Protein AF-A0A1E4RV74-F1 (afdb_monomer_lite)

pLDDT: mean 79.07, std 20.85, range [29.42, 97.06]

Sequence (165 aa):
MIGTFTADYYIVRKQKLKLTDLYSADPNSIYWFWYGFNWRAFVSWICGFVPGIIGFPSVNPNLTNVPKPAIKMFEISFIIGYPISFIIHVLINRVFPPVGLGEIDEYDFYHTFTREEALKLHVVPHDSVTSDVTEDDKKSCGDVHVSRVDSSTAKSKYKLSKLFV

Radius of gyration: 24.67 Å; chains: 1; bounding box: 51×32×80 Å

Secondary structure (DSSP, 8-state):
-HHHHHIIIIIISTT---HHHHT---TTSTT-TBTTB-HHHHHHHHHHHHHHHHHGGGG-TT-----HHHHHHHHTHHHHHHHHHHHHHHHHHHHSPPTTTT---SB-TT--S-HHHHHHTTPBPPTT-S----TT-TTS----------THHHHHHHHHHTT--

Organism: Cyberlindnera jadinii (strain ATCC 18201 / CBS 1600 / BCRC 20928 / JCM 3617 / NBRC 0987 / NRRL Y-1542) (NCBI:txid983966)

InterPro domains:
  IPR001248 Purine-cytosine permease [PF02133] (2-81)
  IPR045225 Uracil/uridine/allantoin permease [PTHR30618] (2-118)

Structure (mmCIF, N/CA/C/O backbone):
data_AF-A0A1E4RV74-F1
#
_entry.id   AF-A0A1E4RV74-F1
#
loop_
_atom_site.group_PDB
_atom_site.id
_atom_site.type_symbol
_atom_site.label_atom_id
_atom_site.label_alt_id
_atom_site.label_comp_id
_atom_site.label_asym_id
_atom_site.label_entity_id
_atom_site.label_seq_id
_atom_site.pdbx_PDB_ins_code
_atom_site.Cartn_x
_atom_site.Cartn_y
_atom_site.Cartn_z
_atom_site.occupancy
_atom_site.B_iso_or_equiv
_atom_site.auth_seq_id
_atom_site.auth_comp_id
_atom_site.auth_asym_id
_atom_site.auth_atom_id
_atom_site.pdbx_PDB_model_num
ATOM 1 N N . MET A 1 1 ? 6.043 -1.932 -4.888 1.00 85.06 1 MET A N 1
ATOM 2 C CA . MET A 1 1 ? 5.734 -2.165 -3.457 1.00 85.06 1 MET A CA 1
ATOM 3 C C . MET A 1 1 ? 5.564 -0.858 -2.703 1.00 85.06 1 MET A C 1
ATOM 5 O O . MET A 1 1 ? 4.469 -0.616 -2.224 1.00 85.06 1 MET A O 1
ATOM 9 N N . ILE A 1 2 ? 6.584 0.009 -2.654 1.00 94.25 2 ILE A N 1
ATOM 10 C CA . ILE A 1 2 ? 6.533 1.265 -1.877 1.00 94.25 2 ILE A CA 1
ATOM 11 C C . ILE A 1 2 ? 5.310 2.124 -2.242 1.00 94.25 2 ILE A C 1
ATOM 13 O O . ILE A 1 2 ? 4.568 2.523 -1.356 1.00 94.25 2 ILE A O 1
ATOM 17 N N . GLY A 1 3 ? 5.027 2.321 -3.536 1.00 94.56 3 GLY A N 1
ATOM 18 C CA . GLY A 1 3 ? 3.855 3.097 -3.968 1.00 94.56 3 GLY A CA 1
ATOM 19 C C . GLY A 1 3 ? 2.517 2.531 -3.478 1.00 94.56 3 GLY A C 1
ATOM 20 O O . GLY A 1 3 ? 1.624 3.298 -3.137 1.00 94.56 3 GLY A O 1
ATOM 21 N N . THR A 1 4 ? 2.394 1.204 -3.374 1.00 95.88 4 THR A N 1
ATOM 22 C CA . THR A 1 4 ? 1.204 0.529 -2.834 1.00 95.88 4 THR A CA 1
ATOM 23 C C . THR A 1 4 ? 1.025 0.843 -1.349 1.00 95.88 4 THR A C 1
ATOM 25 O O . THR A 1 4 ? -0.064 1.228 -0.943 1.00 95.88 4 THR A O 1
ATOM 28 N N . PHE A 1 5 ? 2.094 0.741 -0.550 1.00 95.12 5 PHE A N 1
ATOM 29 C CA . PHE A 1 5 ? 2.046 1.027 0.889 1.00 95.12 5 PHE A CA 1
ATOM 30 C C . PHE A 1 5 ? 1.753 2.500 1.177 1.00 95.12 5 PHE A C 1
ATOM 32 O O . PHE A 1 5 ? 0.888 2.805 1.996 1.00 95.12 5 PHE A O 1
ATOM 39 N N . THR A 1 6 ? 2.415 3.416 0.464 1.00 96.31 6 THR A N 1
ATOM 40 C CA . THR A 1 6 ? 2.168 4.854 0.622 1.00 96.31 6 THR A CA 1
ATOM 41 C C . THR A 1 6 ? 0.729 5.210 0.241 1.00 96.31 6 THR A C 1
ATOM 43 O O . THR A 1 6 ? 0.074 5.962 0.960 1.00 96.31 6 THR A O 1
ATOM 46 N N . ALA A 1 7 ? 0.211 4.655 -0.861 1.00 96.19 7 ALA A N 1
ATOM 47 C CA . ALA A 1 7 ? -1.174 4.866 -1.277 1.00 96.19 7 ALA A CA 1
ATOM 48 C C . ALA A 1 7 ? -2.178 4.327 -0.250 1.00 96.19 7 ALA A C 1
ATOM 50 O O . ALA A 1 7 ? -3.132 5.030 0.091 1.00 96.19 7 ALA A O 1
ATOM 51 N N . ASP A 1 8 ? -1.966 3.104 0.246 1.00 94.69 8 ASP A N 1
ATOM 52 C CA . ASP A 1 8 ? -2.876 2.467 1.201 1.00 94.69 8 ASP A CA 1
ATOM 53 C C . ASP A 1 8 ? -2.952 3.274 2.502 1.00 94.69 8 ASP A C 1
ATOM 55 O O . ASP A 1 8 ? -4.038 3.638 2.950 1.00 94.69 8 ASP A O 1
ATOM 59 N N . TYR A 1 9 ? -1.800 3.650 3.061 1.00 94.75 9 TYR A N 1
ATOM 60 C CA . TYR A 1 9 ? -1.751 4.351 4.340 1.00 94.75 9 TYR A CA 1
ATOM 61 C C . TYR A 1 9 ? -2.264 5.794 4.254 1.00 94.75 9 TYR A C 1
ATOM 63 O O . TYR A 1 9 ? -3.152 6.184 5.016 1.00 94.75 9 TYR A O 1
ATOM 71 N N . TYR A 1 10 ? -1.742 6.598 3.322 1.00 95.31 10 TYR A N 1
ATOM 72 C CA . TYR A 1 10 ? -2.043 8.034 3.291 1.00 95.31 10 TYR A CA 1
ATOM 73 C C . TYR A 1 10 ? -3.358 8.367 2.587 1.00 95.31 10 TYR A C 1
ATOM 75 O O . TYR A 1 10 ? -4.069 9.266 3.031 1.00 95.31 10 TYR A O 1
ATOM 83 N N . ILE A 1 11 ? -3.698 7.668 1.500 1.00 95.31 11 ILE A N 1
ATOM 84 C CA . ILE A 1 11 ? -4.859 8.026 0.672 1.00 95.31 11 ILE A CA 1
ATOM 85 C C . ILE A 1 11 ? -6.069 7.157 0.999 1.00 95.31 11 ILE A C 1
ATOM 87 O O . ILE A 1 11 ? -7.148 7.692 1.254 1.00 95.31 11 ILE A O 1
ATOM 91 N N . VAL A 1 12 ? -5.906 5.832 0.991 1.00 93.81 12 VAL A N 1
ATOM 92 C CA . VAL A 1 12 ? -7.031 4.901 1.181 1.00 93.81 12 VAL A CA 1
ATOM 93 C C . VAL A 1 12 ? -7.501 4.928 2.634 1.00 93.81 12 VAL A C 1
ATOM 95 O O . VAL A 1 12 ? -8.678 5.169 2.898 1.00 93.81 12 VAL A O 1
ATOM 98 N N . ARG A 1 13 ? -6.579 4.740 3.583 1.00 92.69 13 ARG A N 1
ATOM 99 C CA . ARG A 1 13 ? -6.880 4.641 5.019 1.00 92.69 13 ARG A CA 1
ATOM 100 C C . ARG A 1 13 ? -6.757 5.960 5.770 1.00 92.69 13 ARG A C 1
ATOM 102 O O . ARG A 1 13 ? -7.202 6.042 6.910 1.00 92.69 13 ARG A O 1
ATOM 109 N N . LYS A 1 14 ? -6.188 6.997 5.147 1.00 93.56 14 LYS A N 1
ATOM 110 C CA . LYS A 1 14 ? -6.024 8.338 5.740 1.00 93.56 14 LYS A CA 1
ATOM 111 C C . LYS A 1 14 ? -5.370 8.299 7.127 1.00 93.56 14 LYS A C 1
ATOM 113 O O . LYS A 1 14 ? -5.815 8.990 8.037 1.00 93.56 14 LYS A O 1
ATOM 118 N N . GLN A 1 15 ? -4.341 7.465 7.280 1.00 92.56 15 GLN A N 1
ATOM 119 C CA . GLN A 1 15 ? -3.591 7.275 8.527 1.00 92.56 15 GLN A CA 1
ATOM 120 C C . GLN A 1 15 ? -4.428 6.721 9.696 1.00 92.56 15 GLN A C 1
ATOM 122 O O . GLN A 1 15 ? -4.053 6.876 10.853 1.00 92.56 15 GLN A O 1
ATOM 127 N N . LYS A 1 16 ? -5.559 6.065 9.407 1.00 90.81 16 LYS A N 1
ATOM 128 C CA . LYS A 1 16 ? -6.407 5.399 10.402 1.00 90.81 16 LYS A CA 1
ATOM 129 C C . LYS A 1 16 ? -6.235 3.890 10.300 1.00 90.81 16 LYS A C 1
ATOM 131 O O . LYS A 1 16 ? -6.551 3.299 9.266 1.00 90.81 16 LYS A O 1
ATOM 136 N N . LEU A 1 17 ? -5.719 3.281 11.362 1.00 91.56 17 LEU A N 1
ATOM 137 C CA . LEU A 1 17 ? -5.510 1.842 11.464 1.00 91.56 17 LEU A CA 1
ATOM 138 C C . LEU A 1 17 ? -6.152 1.328 12.748 1.00 91.56 17 LEU A C 1
ATOM 140 O O . LEU A 1 17 ? -5.955 1.896 13.818 1.00 91.56 17 LEU A O 1
ATOM 144 N N . LYS A 1 18 ? -6.879 0.222 12.625 1.00 91.75 18 LYS A N 1
ATOM 145 C CA . LYS A 1 18 ? -7.354 -0.587 13.746 1.00 91.75 18 LYS A CA 1
ATOM 146 C C . LYS A 1 18 ? -6.284 -1.627 14.075 1.00 91.75 18 LYS A C 1
ATOM 148 O O . LYS A 1 18 ? -5.995 -2.469 13.227 1.00 91.75 18 LYS A O 1
ATOM 153 N N . LEU A 1 19 ? -5.639 -1.533 15.232 1.00 91.44 19 LEU A N 1
ATOM 154 C CA . LEU A 1 19 ? -4.538 -2.410 15.635 1.00 91.44 19 LEU A CA 1
ATOM 155 C C . LEU A 1 19 ? -5.053 -3.769 16.108 1.00 91.44 19 LEU A C 1
ATOM 157 O O . LEU A 1 19 ? -4.420 -4.780 15.810 1.00 91.44 19 LEU A O 1
ATOM 161 N N . THR A 1 20 ? -6.199 -3.821 16.794 1.00 91.19 20 THR A N 1
ATOM 162 C CA . THR A 1 20 ? -6.758 -5.098 17.283 1.00 91.19 20 THR A CA 1
ATOM 163 C C . THR A 1 20 ? -6.972 -6.098 16.150 1.00 91.19 20 THR A C 1
ATOM 165 O O . THR A 1 20 ? -6.553 -7.250 16.243 1.00 91.19 20 THR A O 1
ATOM 168 N N . ASP A 1 21 ? -7.538 -5.633 15.037 1.00 91.50 21 ASP A N 1
ATOM 169 C CA . ASP A 1 21 ? -7.759 -6.447 13.844 1.00 91.50 21 ASP A CA 1
ATOM 170 C C . ASP A 1 21 ? -6.451 -6.756 13.100 1.00 91.50 21 ASP A C 1
ATOM 172 O O . ASP A 1 21 ? -6.351 -7.800 12.455 1.00 91.50 21 ASP A O 1
ATOM 176 N N . LEU A 1 22 ? -5.440 -5.881 13.190 1.00 91.06 22 LEU A N 1
ATOM 177 C CA . LEU A 1 22 ? -4.134 -6.074 12.548 1.00 91.06 22 LEU A CA 1
ATOM 178 C C . LEU A 1 22 ? -3.333 -7.207 13.207 1.00 91.06 22 LEU A C 1
ATOM 180 O O . LEU A 1 22 ? -2.617 -7.934 12.524 1.00 91.06 22 LEU A O 1
ATOM 184 N N . TYR A 1 23 ? -3.481 -7.369 14.523 1.00 90.69 23 TYR A N 1
ATOM 185 C CA . TYR A 1 23 ? -2.859 -8.439 15.308 1.00 90.69 23 TYR A CA 1
ATOM 186 C C . TYR A 1 23 ? -3.792 -9.637 15.556 1.00 90.69 23 TYR A C 1
ATOM 188 O O . TYR A 1 23 ? -3.467 -10.522 16.349 1.00 90.69 23 TYR A O 1
ATOM 196 N N . SER A 1 24 ? -4.940 -9.692 14.875 1.00 88.88 24 SER A N 1
ATOM 197 C CA . SER A 1 24 ? -5.900 -10.792 14.965 1.00 88.88 24 SER A CA 1
ATOM 198 C C . SER A 1 24 ? -5.893 -11.643 13.695 1.00 88.88 24 SER A C 1
ATOM 200 O O . SER A 1 24 ? -5.920 -11.126 12.582 1.00 88.88 24 SER A O 1
ATOM 202 N N . ALA A 1 25 ? -5.909 -12.967 13.865 1.00 88.62 25 ALA A N 1
ATOM 203 C CA . ALA A 1 25 ? -6.069 -13.938 12.777 1.00 88.62 25 ALA A CA 1
ATOM 204 C C . ALA A 1 25 ? -7.528 -14.418 12.621 1.00 88.62 25 ALA A C 1
ATOM 206 O O . ALA A 1 25 ? -7.781 -15.460 12.019 1.00 88.62 25 ALA A O 1
ATOM 207 N N . ASP A 1 26 ? -8.486 -13.706 13.223 1.00 90.44 26 ASP A N 1
ATOM 208 C CA . ASP A 1 26 ? -9.911 -14.026 13.125 1.00 90.44 26 ASP A CA 1
ATOM 209 C C . ASP A 1 26 ? -10.406 -13.803 11.679 1.00 90.44 26 ASP A C 1
ATOM 211 O O . ASP A 1 26 ? -10.136 -12.742 11.107 1.00 90.44 26 ASP A O 1
ATOM 215 N N . PRO A 1 27 ? -11.172 -14.743 11.090 1.00 88.94 27 PRO A N 1
ATOM 216 C CA . PRO A 1 27 ? -11.830 -14.548 9.799 1.00 88.94 27 PRO A CA 1
ATOM 217 C C . PRO A 1 27 ? -12.706 -13.291 9.695 1.00 88.94 27 PRO A C 1
ATOM 219 O O . PRO A 1 27 ? -12.975 -12.826 8.589 1.00 88.94 27 PRO A O 1
ATOM 222 N N . ASN A 1 28 ? -13.153 -12.746 10.830 1.00 87.88 28 ASN A N 1
ATOM 223 C CA . ASN A 1 28 ? -13.949 -11.520 10.903 1.00 87.88 28 ASN A CA 1
ATOM 224 C C . ASN A 1 28 ? -13.106 -10.231 10.962 1.00 87.88 28 ASN A C 1
ATOM 226 O O . ASN A 1 28 ? -13.681 -9.145 10.983 1.00 87.88 28 ASN A O 1
ATOM 230 N N . SER A 1 29 ? -11.771 -10.321 11.007 1.00 90.81 29 SER A N 1
ATOM 231 C CA . SER A 1 29 ? -10.885 -9.148 10.990 1.00 90.81 29 SER A CA 1
ATOM 232 C C . SER A 1 29 ? -10.993 -8.390 9.663 1.00 90.81 29 SER A C 1
ATOM 234 O O . SER A 1 29 ? -11.016 -8.993 8.584 1.00 90.81 29 SER A O 1
ATOM 236 N N . ILE A 1 30 ? -10.960 -7.053 9.712 1.00 91.31 30 ILE A N 1
ATOM 237 C CA . ILE A 1 30 ? -10.981 -6.205 8.505 1.00 91.31 30 ILE A CA 1
ATOM 238 C C . ILE A 1 30 ? -9.777 -6.443 7.574 1.00 91.31 30 ILE A C 1
ATOM 240 O O . ILE A 1 30 ? -9.843 -6.121 6.385 1.00 91.31 30 ILE A O 1
ATOM 244 N N . TYR A 1 31 ? -8.683 -7.020 8.089 1.00 91.19 31 TYR A N 1
ATOM 245 C CA . TYR A 1 31 ? -7.483 -7.356 7.311 1.00 91.19 31 TYR A CA 1
ATOM 246 C C . TYR A 1 31 ? -7.434 -8.818 6.865 1.00 91.19 31 TYR A C 1
ATOM 248 O O . TYR A 1 31 ? -6.473 -9.219 6.210 1.00 91.19 31 TYR A O 1
ATOM 256 N N . TRP A 1 32 ? -8.462 -9.617 7.167 1.00 90.06 32 TRP A N 1
ATOM 257 C CA . TRP A 1 32 ? -8.532 -10.995 6.693 1.00 90.06 32 TRP A CA 1
ATOM 258 C C . TRP A 1 32 ? -8.768 -11.069 5.178 1.00 90.06 32 TRP A C 1
ATOM 260 O O . TRP A 1 32 ? -8.281 -11.982 4.526 1.00 90.06 32 TRP A O 1
ATOM 270 N N . PHE A 1 33 ? -9.454 -10.094 4.572 1.00 89.38 33 PHE A N 1
ATOM 271 C CA . PHE A 1 33 ? -9.741 -10.069 3.127 1.00 89.38 33 PHE A CA 1
ATOM 272 C C . PHE A 1 33 ? -10.218 -11.440 2.591 1.00 89.38 33 PHE A C 1
ATOM 274 O O . PHE A 1 33 ? -11.198 -11.993 3.082 1.00 89.38 33 PHE A O 1
ATOM 281 N N . TRP A 1 34 ? -9.550 -11.989 1.568 1.00 86.88 34 TRP A N 1
ATOM 282 C CA . TRP A 1 34 ? -9.835 -13.310 1.014 1.00 86.88 34 TRP A CA 1
ATOM 283 C C . TRP A 1 34 ? -8.870 -14.342 1.611 1.00 86.88 34 TRP A C 1
ATOM 285 O O . TRP A 1 34 ? -7.833 -14.633 1.022 1.00 86.88 34 TRP A O 1
ATOM 295 N N . TYR A 1 35 ? -9.184 -14.856 2.807 1.00 89.38 35 TYR A N 1
ATOM 296 C CA . TYR A 1 35 ? -8.360 -15.847 3.529 1.00 89.38 35 TYR A CA 1
ATOM 297 C C . TYR A 1 35 ? -6.912 -15.397 3.801 1.00 89.38 35 TYR A C 1
ATOM 299 O O . TYR A 1 35 ? -5.956 -16.143 3.613 1.00 89.38 35 TYR A O 1
ATOM 307 N N . GLY A 1 36 ? -6.748 -14.143 4.206 1.00 87.69 36 GLY A N 1
ATOM 308 C CA . GLY A 1 36 ? -5.470 -13.463 4.413 1.00 87.69 36 GLY A CA 1
ATOM 309 C C . GLY A 1 36 ? -4.916 -12.772 3.163 1.00 87.69 36 GLY A C 1
ATOM 310 O O . GLY A 1 36 ? -3.881 -12.113 3.242 1.00 87.69 36 GLY A O 1
ATOM 311 N N . PHE A 1 37 ? -5.573 -12.888 2.001 1.00 91.06 37 PHE A N 1
ATOM 312 C CA . PHE A 1 37 ? -5.053 -12.347 0.745 1.00 91.06 37 PHE A CA 1
ATOM 313 C C . PHE A 1 37 ? -5.754 -11.060 0.292 1.00 91.06 37 PHE A C 1
ATOM 315 O O . PHE A 1 37 ? -6.950 -11.037 -0.019 1.00 91.06 37 PHE A O 1
ATOM 322 N N . ASN A 1 38 ? -4.970 -9.984 0.162 1.00 92.94 38 ASN A N 1
ATOM 323 C CA . ASN A 1 38 ? -5.405 -8.731 -0.450 1.00 92.94 38 ASN A CA 1
ATOM 324 C C . ASN A 1 38 ? -5.030 -8.681 -1.941 1.00 92.94 38 ASN A C 1
ATOM 326 O O . ASN A 1 38 ? -3.974 -8.171 -2.331 1.00 92.94 38 ASN A O 1
ATOM 330 N N . TRP A 1 39 ? -5.943 -9.149 -2.792 1.00 94.25 39 TRP A N 1
ATOM 331 C CA . TRP A 1 39 ? -5.748 -9.150 -4.245 1.00 94.25 39 TRP A CA 1
ATOM 332 C C . TRP A 1 39 ? -5.539 -7.746 -4.838 1.00 94.25 39 TRP A C 1
ATOM 334 O O . TRP A 1 39 ? -4.836 -7.597 -5.834 1.00 94.25 39 TRP A O 1
ATOM 344 N N . ARG A 1 40 ? -6.091 -6.696 -4.215 1.00 93.50 40 ARG A N 1
ATOM 345 C CA . ARG A 1 40 ? -6.015 -5.306 -4.706 1.00 93.50 40 ARG A CA 1
ATOM 346 C C . ARG A 1 40 ? -4.587 -4.788 -4.605 1.00 93.50 40 ARG A C 1
ATOM 348 O O . ARG A 1 40 ? -4.055 -4.207 -5.554 1.00 93.50 40 ARG A O 1
ATOM 355 N N . ALA A 1 41 ? -3.947 -5.046 -3.463 1.00 93.44 41 ALA A N 1
ATOM 356 C CA . ALA A 1 41 ? -2.539 -4.738 -3.242 1.00 93.44 41 ALA A CA 1
ATOM 357 C C . ALA A 1 41 ? -1.640 -5.529 -4.201 1.00 93.44 41 ALA A C 1
ATOM 359 O O . ALA A 1 41 ? -0.728 -4.953 -4.796 1.00 93.44 41 ALA A O 1
ATOM 360 N N . PHE A 1 42 ? -1.950 -6.811 -4.413 1.00 94.56 42 PHE A N 1
ATOM 361 C CA . PHE A 1 42 ? -1.189 -7.674 -5.313 1.00 94.56 42 PHE A CA 1
ATOM 362 C C . PHE A 1 42 ? -1.237 -7.193 -6.770 1.00 94.56 42 PHE A C 1
ATOM 364 O O . PHE A 1 42 ? -0.190 -6.984 -7.379 1.00 94.56 42 PHE A O 1
ATOM 371 N N . VAL A 1 43 ? -2.432 -6.920 -7.308 1.00 95.19 43 VAL A N 1
ATOM 372 C CA . VAL A 1 43 ? -2.599 -6.394 -8.676 1.00 95.19 43 VAL A CA 1
ATOM 373 C C . VAL A 1 43 ? -1.857 -5.068 -8.846 1.00 95.19 43 VAL A C 1
ATOM 375 O O . VAL A 1 43 ? -1.110 -4.894 -9.806 1.00 95.19 43 VAL A O 1
ATOM 378 N N . SER A 1 44 ? -1.991 -4.159 -7.877 1.00 95.56 44 SER A N 1
ATOM 379 C CA . SER A 1 44 ? -1.316 -2.854 -7.921 1.00 95.56 44 SER A CA 1
ATOM 380 C C . SER A 1 44 ? 0.206 -2.987 -7.953 1.00 95.56 44 SER A C 1
ATOM 382 O O . SER A 1 44 ? 0.886 -2.263 -8.681 1.00 95.56 44 SER A O 1
ATOM 384 N N . TRP A 1 45 ? 0.747 -3.921 -7.167 1.00 94.88 45 TRP A N 1
ATOM 385 C CA . TRP A 1 45 ? 2.175 -4.204 -7.148 1.00 94.88 45 TRP A CA 1
ATOM 386 C C . TRP A 1 45 ? 2.668 -4.772 -8.481 1.00 94.88 45 TRP A C 1
ATOM 388 O O . TRP A 1 45 ? 3.675 -4.282 -8.995 1.00 94.88 45 TRP A O 1
ATOM 398 N N . ILE A 1 46 ? 1.950 -5.742 -9.058 1.00 95.56 46 ILE A N 1
ATOM 399 C CA . ILE A 1 46 ? 2.304 -6.334 -10.353 1.00 95.56 46 ILE A CA 1
ATOM 400 C C . ILE A 1 46 ? 2.333 -5.261 -11.443 1.00 95.56 46 ILE A C 1
ATOM 402 O O . ILE A 1 46 ? 3.317 -5.178 -12.173 1.00 95.56 46 ILE A O 1
ATOM 406 N N . CYS A 1 47 ? 1.330 -4.379 -11.509 1.00 94.81 47 CYS A N 1
ATOM 407 C CA . CYS A 1 47 ? 1.294 -3.294 -12.495 1.00 94.81 47 CYS A CA 1
ATOM 408 C C . CYS A 1 47 ? 2.526 -2.379 -12.422 1.00 94.81 47 CYS A C 1
ATOM 410 O O . CYS A 1 47 ? 3.095 -2.030 -13.454 1.00 94.81 47 CYS A O 1
ATOM 412 N N . GLY A 1 48 ? 2.972 -2.011 -11.219 1.00 93.19 48 GLY A N 1
ATOM 413 C CA . GLY A 1 48 ? 4.183 -1.203 -11.057 1.00 93.19 48 GLY A CA 1
ATOM 414 C C . GLY A 1 48 ? 5.489 -1.962 -11.281 1.00 93.19 48 GLY A C 1
ATOM 415 O O . GLY A 1 48 ? 6.527 -1.334 -11.470 1.00 93.19 48 GLY A O 1
ATOM 416 N N . PHE A 1 49 ? 5.452 -3.295 -11.270 1.00 92.56 49 PHE A N 1
ATOM 417 C CA . PHE A 1 49 ? 6.604 -4.151 -11.542 1.00 92.56 49 PHE A CA 1
ATOM 418 C C . PHE A 1 49 ? 6.829 -4.381 -13.048 1.00 92.56 49 PHE A C 1
ATOM 420 O O . PHE A 1 49 ? 7.967 -4.597 -13.465 1.00 92.56 49 PHE A O 1
ATOM 427 N N . VAL A 1 50 ? 5.781 -4.254 -13.877 1.00 93.00 50 VAL A N 1
ATOM 428 C CA . VAL A 1 50 ? 5.837 -4.456 -15.341 1.00 93.00 50 VAL A CA 1
ATOM 429 C C . VAL A 1 50 ? 6.997 -3.713 -16.026 1.00 93.00 50 VAL A C 1
ATOM 431 O O . VAL A 1 50 ? 7.715 -4.364 -16.787 1.00 93.00 50 VAL A O 1
ATOM 434 N N . PRO A 1 51 ? 7.264 -2.413 -15.767 1.00 89.50 51 PRO A N 1
ATOM 435 C CA . PRO A 1 51 ? 8.371 -1.706 -16.420 1.00 89.50 51 PRO A CA 1
ATOM 436 C C . PRO A 1 51 ? 9.746 -2.333 -16.154 1.00 89.50 51 PRO A C 1
ATOM 438 O O . PRO A 1 51 ? 10.607 -2.311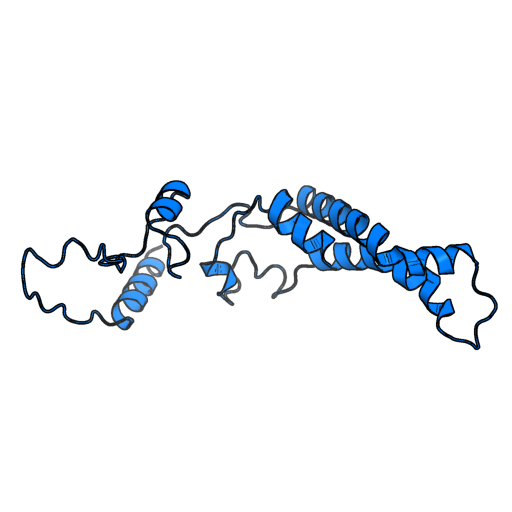 -17.030 1.00 89.50 51 PRO A O 1
ATOM 441 N N . GLY A 1 52 ? 9.941 -2.926 -14.971 1.00 89.75 52 GLY A N 1
ATOM 442 C CA . GLY A 1 52 ? 11.171 -3.636 -14.623 1.00 89.75 52 GLY A CA 1
ATOM 443 C C . GLY A 1 52 ? 11.332 -4.957 -15.379 1.00 89.75 52 GLY A C 1
ATOM 444 O O . GLY A 1 52 ? 12.443 -5.345 -15.715 1.00 89.75 52 GLY A O 1
ATOM 445 N N . ILE A 1 53 ? 10.234 -5.634 -15.719 1.00 91.56 53 ILE A N 1
ATOM 446 C CA . ILE A 1 53 ? 10.296 -6.893 -16.476 1.00 91.56 53 ILE A CA 1
ATOM 447 C C . ILE A 1 53 ? 10.582 -6.661 -17.961 1.00 91.56 53 ILE A C 1
ATOM 449 O O . ILE A 1 53 ? 11.295 -7.454 -18.571 1.00 91.56 53 ILE A O 1
ATOM 453 N N . ILE A 1 54 ? 10.088 -5.562 -18.540 1.00 89.88 54 ILE A N 1
ATOM 454 C CA . ILE A 1 54 ? 10.237 -5.271 -19.977 1.00 89.88 54 ILE A CA 1
ATOM 455 C C . ILE A 1 54 ? 11.712 -5.232 -20.413 1.00 89.88 54 ILE A C 1
ATOM 457 O O . ILE A 1 54 ? 12.050 -5.762 -21.470 1.00 89.88 54 ILE A O 1
ATOM 461 N N . GLY A 1 55 ? 12.592 -4.622 -19.616 1.00 85.12 55 GLY A N 1
ATOM 462 C CA . GLY A 1 55 ? 14.023 -4.543 -19.930 1.00 85.12 55 GLY A CA 1
ATOM 463 C C . GLY A 1 55 ? 14.890 -5.612 -19.268 1.00 85.12 55 GLY A C 1
ATOM 464 O O . GLY A 1 55 ? 16.071 -5.686 -19.580 1.00 85.12 55 GLY A O 1
ATOM 465 N N . PHE A 1 56 ? 14.326 -6.483 -18.426 1.00 89.00 56 PHE A N 1
ATOM 466 C CA . PHE A 1 56 ? 15.069 -7.535 -17.721 1.00 89.00 56 PHE A CA 1
ATOM 467 C C . PHE A 1 56 ? 15.942 -8.439 -18.623 1.00 89.00 56 PHE A C 1
ATOM 469 O O . PHE A 1 56 ? 17.047 -8.792 -18.201 1.00 89.00 56 PHE A O 1
ATOM 476 N N . PRO A 1 57 ? 15.549 -8.783 -19.872 1.00 89.62 57 PRO A N 1
ATOM 477 C CA . PRO A 1 57 ? 16.406 -9.564 -20.766 1.00 89.62 57 PRO A CA 1
ATOM 478 C C . PRO A 1 57 ? 17.782 -8.942 -21.048 1.00 89.62 57 PRO A C 1
ATOM 480 O O . PRO A 1 57 ? 18.697 -9.674 -21.415 1.00 89.62 57 PRO A O 1
ATOM 483 N N . SER A 1 58 ? 17.963 -7.628 -20.844 1.00 86.25 58 SER A N 1
ATOM 484 C CA . SER A 1 58 ? 19.250 -6.948 -21.048 1.00 86.25 58 SER A CA 1
ATOM 485 C C . SER A 1 58 ? 20.333 -7.357 -20.052 1.00 86.25 58 SER A C 1
ATOM 487 O O . SER A 1 58 ? 21.500 -7.046 -20.263 1.00 86.25 58 SER A O 1
ATOM 489 N N . VAL A 1 59 ? 19.962 -8.023 -18.956 1.00 87.62 59 VAL A N 1
ATOM 490 C CA . VAL A 1 59 ? 20.906 -8.513 -17.942 1.00 87.62 59 VAL A CA 1
ATOM 491 C C . VAL A 1 59 ? 21.668 -9.748 -18.440 1.00 87.62 59 VAL A C 1
ATOM 493 O O . VAL A 1 59 ? 22.770 -10.023 -17.971 1.00 87.62 59 VAL A O 1
ATOM 496 N N . ASN A 1 60 ? 21.115 -10.497 -19.401 1.00 89.06 60 ASN A N 1
ATOM 497 C CA . ASN A 1 60 ? 21.778 -11.674 -19.952 1.00 89.06 60 ASN A CA 1
ATOM 498 C C . ASN A 1 60 ? 22.741 -11.267 -21.085 1.00 89.06 60 ASN A C 1
ATOM 500 O O . ASN A 1 60 ? 22.272 -10.824 -22.136 1.00 89.06 60 ASN A O 1
ATOM 504 N N . PRO A 1 61 ? 24.062 -11.489 -20.946 1.00 82.31 61 PRO A N 1
ATOM 505 C CA . PRO A 1 61 ? 25.035 -11.122 -21.978 1.00 82.31 61 PRO A CA 1
ATOM 506 C C . PRO A 1 61 ? 24.837 -11.878 -23.304 1.00 82.31 61 PRO A C 1
ATOM 508 O O . PRO A 1 61 ? 25.286 -11.413 -24.348 1.00 82.31 61 PRO A O 1
ATOM 511 N N . ASN A 1 62 ? 24.136 -13.017 -23.289 1.00 86.75 62 ASN A N 1
ATOM 512 C CA . ASN A 1 62 ? 23.830 -13.799 -24.490 1.00 86.75 62 ASN A CA 1
ATOM 513 C C . ASN A 1 62 ? 22.655 -13.228 -25.307 1.00 86.75 62 ASN A C 1
ATOM 515 O O . ASN A 1 62 ? 22.419 -13.663 -26.432 1.00 86.75 62 ASN A O 1
ATOM 519 N N . LEU A 1 63 ? 21.893 -12.275 -24.755 1.00 80.12 63 LEU A N 1
ATOM 520 C CA . LEU A 1 63 ? 20.726 -11.672 -25.399 1.00 80.12 63 LEU A CA 1
ATOM 521 C C . LEU A 1 63 ? 21.065 -10.256 -25.881 1.00 80.12 63 LEU A C 1
ATOM 523 O O . LEU A 1 63 ? 20.840 -9.267 -25.192 1.00 80.12 63 LEU A O 1
ATOM 527 N N . THR A 1 64 ? 21.599 -10.152 -27.098 1.00 74.62 64 THR A N 1
ATOM 528 C CA . THR A 1 64 ? 22.091 -8.876 -27.657 1.00 74.62 64 THR A CA 1
ATOM 529 C C . THR A 1 64 ? 21.016 -8.057 -28.386 1.00 74.62 64 THR A C 1
ATOM 531 O O . THR A 1 64 ? 21.207 -6.872 -28.642 1.00 74.62 64 THR A O 1
ATOM 534 N N . ASN A 1 65 ? 19.861 -8.657 -28.696 1.00 85.06 65 ASN A N 1
ATOM 535 C CA . ASN A 1 65 ? 18.775 -8.036 -29.471 1.00 85.06 65 ASN A CA 1
ATOM 536 C C . ASN A 1 65 ? 17.711 -7.345 -28.596 1.00 85.06 65 ASN A C 1
ATOM 538 O O . ASN A 1 65 ? 16.520 -7.399 -28.901 1.00 85.06 65 ASN A O 1
ATOM 542 N N . VAL A 1 66 ? 18.109 -6.707 -27.493 1.00 85.56 66 VAL A N 1
ATOM 543 C CA . VAL A 1 66 ? 17.165 -5.973 -26.636 1.00 85.56 66 VAL A CA 1
ATOM 544 C C . VAL A 1 66 ? 17.029 -4.528 -27.130 1.00 85.56 66 VAL A C 1
ATOM 546 O O . VAL A 1 66 ? 18.037 -3.835 -27.291 1.00 85.56 66 VAL A O 1
ATOM 549 N N . PRO A 1 67 ? 15.803 -4.019 -27.357 1.00 89.56 67 PRO A N 1
ATOM 550 C CA . PRO A 1 67 ? 15.607 -2.629 -27.743 1.00 89.56 67 PRO A CA 1
ATOM 551 C C . PRO A 1 67 ? 16.192 -1.664 -26.702 1.00 89.56 67 PRO A C 1
ATOM 553 O O . PRO A 1 67 ? 15.853 -1.733 -25.522 1.00 89.56 67 PRO A O 1
ATOM 556 N N . LYS A 1 68 ? 16.985 -0.681 -27.149 1.00 89.62 68 LYS A N 1
ATOM 557 C CA . LYS A 1 68 ? 17.488 0.427 -26.310 1.00 89.62 68 LYS A CA 1
ATOM 558 C C . LYS A 1 68 ? 16.429 1.071 -25.389 1.00 89.62 68 LYS A C 1
ATOM 560 O O . LYS A 1 68 ? 16.773 1.352 -24.241 1.00 89.62 68 LYS A O 1
ATOM 565 N N . PRO A 1 69 ? 15.169 1.324 -25.817 1.00 90.06 69 PRO A N 1
ATOM 566 C CA . PRO A 1 69 ? 14.159 1.876 -24.910 1.00 90.06 69 PRO A CA 1
ATOM 567 C C . PRO A 1 69 ? 13.795 0.936 -23.752 1.00 90.06 69 PRO A C 1
ATOM 569 O O . PRO A 1 69 ? 13.561 1.422 -22.650 1.00 90.06 69 PRO A O 1
ATOM 572 N N . ALA A 1 70 ? 13.801 -0.384 -23.960 1.00 89.56 70 ALA A N 1
ATOM 573 C CA . ALA A 1 70 ? 13.504 -1.352 -22.904 1.00 89.56 70 ALA A CA 1
ATOM 574 C C . ALA A 1 70 ? 14.586 -1.343 -21.812 1.00 89.56 70 ALA A C 1
ATOM 576 O O . ALA A 1 70 ? 14.264 -1.352 -20.628 1.00 89.56 70 ALA A O 1
ATOM 577 N N . ILE A 1 71 ? 15.859 -1.225 -22.207 1.00 90.00 71 ILE A N 1
ATOM 578 C CA . ILE A 1 71 ? 16.996 -1.105 -21.277 1.00 90.00 71 ILE A CA 1
ATOM 579 C C . ILE A 1 71 ? 16.850 0.155 -20.417 1.00 90.00 71 ILE A C 1
ATOM 581 O O . ILE A 1 71 ? 16.892 0.082 -19.192 1.00 90.00 71 ILE A O 1
ATOM 585 N N . LYS A 1 72 ? 16.571 1.303 -21.047 1.00 91.00 72 LYS A N 1
ATOM 586 C CA . LYS A 1 72 ? 16.351 2.564 -20.323 1.00 91.00 72 LYS A CA 1
ATOM 587 C C . LYS A 1 72 ? 15.175 2.482 -19.351 1.00 91.00 72 LYS A C 1
ATOM 589 O O . LYS A 1 72 ? 15.270 2.999 -18.245 1.00 91.00 72 LYS A O 1
ATOM 594 N N . MET A 1 73 ? 14.073 1.834 -19.744 1.00 90.69 73 MET A N 1
ATOM 595 C CA . MET A 1 73 ? 12.923 1.613 -18.858 1.00 90.69 73 MET A CA 1
ATOM 596 C C . MET A 1 73 ? 13.283 0.760 -17.640 1.00 90.69 73 MET A C 1
ATOM 598 O O . MET A 1 73 ? 12.761 1.020 -16.560 1.00 90.69 73 MET A O 1
ATOM 602 N N . PHE A 1 74 ? 14.176 -0.220 -17.798 1.00 91.06 74 PHE A N 1
ATOM 603 C CA . PHE A 1 74 ? 14.677 -1.028 -16.689 1.00 91.06 74 PHE A CA 1
ATOM 604 C C . PHE A 1 74 ? 15.545 -0.213 -15.725 1.00 91.06 74 PHE A C 1
ATOM 606 O O . PHE A 1 74 ? 15.319 -0.277 -14.517 1.00 91.06 74 PHE A O 1
ATOM 613 N N . GLU A 1 75 ? 16.453 0.620 -16.242 1.00 91.00 75 GLU A N 1
ATOM 614 C CA . GLU A 1 75 ? 17.322 1.491 -15.432 1.00 91.00 75 GLU A CA 1
ATOM 615 C C . GLU A 1 75 ? 16.521 2.459 -14.545 1.00 91.00 75 GLU A C 1
ATOM 617 O O . GLU A 1 75 ? 16.860 2.672 -13.383 1.00 91.00 75 GLU A O 1
ATOM 622 N N . ILE A 1 76 ? 15.417 3.007 -15.064 1.00 93.38 76 ILE A N 1
ATOM 623 C CA . ILE A 1 76 ? 14.542 3.948 -14.338 1.00 93.38 76 ILE A CA 1
ATOM 624 C C . ILE A 1 76 ? 13.282 3.286 -13.760 1.00 93.38 76 ILE A C 1
ATOM 626 O O . ILE A 1 76 ? 12.370 3.976 -13.291 1.00 93.38 76 ILE A O 1
ATOM 630 N N . SER A 1 77 ? 13.209 1.952 -13.785 1.00 91.88 77 SER A N 1
ATOM 631 C CA . SER A 1 77 ? 11.999 1.185 -13.454 1.00 91.88 77 SER A CA 1
ATOM 632 C C . SER A 1 77 ? 11.473 1.471 -12.052 1.00 91.88 77 SER A C 1
ATOM 634 O O . SER A 1 77 ? 10.263 1.508 -11.850 1.00 91.88 77 SER A O 1
ATOM 636 N N . PHE A 1 78 ? 12.357 1.746 -11.093 1.00 90.25 78 PHE A N 1
ATOM 637 C CA . PHE A 1 78 ? 11.968 2.120 -9.736 1.00 90.25 78 PHE A CA 1
ATOM 638 C C . PHE A 1 78 ? 11.188 3.446 -9.694 1.00 90.25 78 PHE A C 1
ATOM 640 O O . PHE A 1 78 ? 10.128 3.526 -9.070 1.00 90.25 78 PHE A O 1
ATOM 647 N N . ILE A 1 79 ? 11.680 4.466 -10.405 1.00 94.12 79 ILE A N 1
ATOM 648 C CA . ILE A 1 79 ? 11.096 5.814 -10.424 1.00 94.12 79 ILE A CA 1
ATOM 649 C C . ILE A 1 79 ? 9.739 5.811 -11.127 1.00 94.12 79 ILE A C 1
ATOM 651 O O . ILE A 1 79 ? 8.814 6.467 -10.661 1.00 94.12 79 ILE A O 1
ATOM 655 N N . ILE A 1 80 ? 9.596 5.045 -12.213 1.00 93.25 80 ILE A N 1
ATOM 656 C CA . ILE A 1 80 ? 8.330 4.925 -12.954 1.00 93.25 80 ILE A CA 1
ATOM 657 C C . ILE A 1 80 ? 7.360 3.952 -12.264 1.00 93.25 80 ILE A C 1
ATOM 659 O O . ILE A 1 80 ? 6.150 4.177 -12.241 1.00 93.25 80 ILE A O 1
ATOM 663 N N . GLY A 1 81 ? 7.866 2.881 -11.658 1.00 94.06 81 GLY A N 1
ATOM 664 C CA . GLY A 1 81 ? 7.053 1.867 -10.989 1.00 94.06 81 GLY A CA 1
ATOM 665 C C . GLY A 1 81 ? 6.357 2.378 -9.724 1.00 94.06 81 GLY A C 1
ATOM 666 O O . GLY A 1 81 ? 5.253 1.922 -9.405 1.00 94.06 81 GLY A O 1
ATOM 667 N N . TYR A 1 82 ? 6.957 3.345 -9.018 1.00 95.44 82 TYR A N 1
ATOM 668 C CA . TYR A 1 82 ? 6.358 3.986 -7.842 1.00 95.44 82 TYR A CA 1
ATOM 669 C C . TYR A 1 82 ? 5.009 4.674 -8.142 1.00 95.44 82 TYR A C 1
ATOM 671 O O . TYR A 1 82 ? 4.005 4.241 -7.563 1.00 95.44 82 TYR A O 1
ATOM 679 N N . PRO A 1 83 ? 4.923 5.682 -9.039 1.00 96.12 83 PRO A N 1
ATOM 680 C CA . PRO A 1 83 ? 3.668 6.366 -9.336 1.00 96.12 83 PRO A CA 1
ATOM 681 C C . PRO A 1 83 ? 2.643 5.437 -9.993 1.00 96.12 83 PRO A C 1
ATOM 683 O O . PRO A 1 83 ? 1.459 5.552 -9.687 1.00 96.12 83 PRO A O 1
ATOM 686 N N . ILE A 1 84 ? 3.071 4.469 -10.817 1.00 96.00 84 ILE A N 1
ATOM 687 C CA . ILE A 1 84 ? 2.160 3.466 -11.395 1.00 96.00 84 ILE A CA 1
ATOM 688 C C . ILE A 1 84 ? 1.496 2.646 -10.286 1.00 96.00 84 ILE A C 1
ATOM 690 O O . ILE A 1 84 ? 0.270 2.572 -10.234 1.00 96.00 84 ILE A O 1
ATOM 694 N N . SER A 1 85 ? 2.287 2.069 -9.371 1.00 96.62 85 SER A N 1
ATOM 695 C CA . SER A 1 85 ? 1.738 1.290 -8.249 1.00 96.62 85 SER A CA 1
ATOM 696 C C . SER A 1 85 ? 0.791 2.138 -7.400 1.00 96.62 85 SER A C 1
ATOM 698 O O . SER A 1 85 ? -0.272 1.665 -7.011 1.00 96.62 85 SER A O 1
ATOM 700 N N . PHE A 1 86 ? 1.178 3.388 -7.116 1.00 97.06 86 PHE A N 1
ATOM 701 C CA . PHE A 1 86 ? 0.413 4.316 -6.287 1.00 97.06 86 PHE A CA 1
ATOM 702 C C . PHE A 1 86 ? -0.954 4.631 -6.907 1.00 97.06 86 PHE A C 1
ATOM 704 O O . PHE A 1 86 ? -1.983 4.437 -6.264 1.00 97.06 86 PHE A O 1
ATOM 711 N N . ILE A 1 87 ? -0.976 5.060 -8.173 1.00 96.94 87 ILE A N 1
ATOM 712 C CA . ILE A 1 87 ? -2.210 5.441 -8.873 1.00 96.94 87 ILE A CA 1
ATOM 713 C C . ILE A 1 87 ? -3.138 4.236 -9.006 1.00 96.94 87 ILE A C 1
ATOM 715 O O . ILE A 1 87 ? -4.314 4.332 -8.659 1.00 96.94 87 ILE A O 1
ATOM 719 N N . ILE A 1 88 ? -2.617 3.089 -9.451 1.00 97.00 88 ILE A N 1
ATOM 720 C CA . ILE A 1 88 ? -3.421 1.872 -9.603 1.00 97.00 88 ILE A CA 1
ATOM 721 C C . ILE A 1 88 ? -4.019 1.448 -8.260 1.00 97.00 88 ILE A C 1
ATOM 723 O O . ILE A 1 88 ? -5.206 1.128 -8.200 1.00 97.00 88 ILE A O 1
ATOM 727 N N . HIS A 1 89 ? -3.248 1.515 -7.173 1.00 96.62 89 HIS A N 1
ATOM 728 C CA . HIS A 1 89 ? -3.756 1.150 -5.856 1.00 96.62 89 HIS A CA 1
ATOM 729 C C . HIS A 1 89 ? -4.875 2.074 -5.374 1.00 96.62 89 HIS A C 1
ATOM 731 O O . HIS A 1 89 ? -5.891 1.596 -4.866 1.00 96.62 89 HIS A O 1
ATOM 737 N N . VAL A 1 90 ? -4.730 3.386 -5.575 1.00 96.44 90 VAL A N 1
ATOM 738 C CA . VAL A 1 90 ? -5.785 4.356 -5.252 1.00 96.44 90 VAL A CA 1
ATOM 739 C C . VAL A 1 90 ? -7.042 4.087 -6.079 1.00 96.44 90 VAL A C 1
ATOM 741 O O . VAL A 1 90 ? -8.139 4.054 -5.524 1.00 96.44 90 VAL A O 1
ATOM 744 N N . LEU A 1 91 ? -6.903 3.852 -7.387 1.00 96.94 91 LEU A N 1
ATOM 745 C CA . LEU A 1 91 ? -8.039 3.600 -8.276 1.00 96.94 91 LEU A CA 1
ATOM 746 C C . LEU A 1 91 ? -8.780 2.311 -7.907 1.00 96.94 91 LEU A C 1
ATOM 748 O O . LEU A 1 91 ? -10.000 2.336 -7.754 1.00 96.94 91 LEU A O 1
ATOM 752 N N . ILE A 1 92 ? -8.059 1.204 -7.702 1.00 96.25 92 ILE A N 1
ATOM 753 C CA . ILE A 1 92 ? -8.668 -0.086 -7.353 1.00 96.25 92 ILE A CA 1
ATOM 754 C C . ILE A 1 92 ? -9.416 0.012 -6.022 1.00 96.25 92 ILE A C 1
ATOM 756 O O . ILE A 1 92 ? -10.562 -0.423 -5.946 1.00 96.25 92 ILE A O 1
ATOM 760 N N . ASN A 1 93 ? -8.816 0.612 -4.989 1.00 94.44 93 ASN A N 1
ATOM 761 C CA . ASN A 1 93 ? -9.487 0.766 -3.695 1.00 94.44 93 ASN A CA 1
ATOM 762 C C . ASN A 1 93 ? -10.632 1.786 -3.731 1.00 94.44 93 ASN A C 1
ATOM 764 O O . ASN A 1 93 ? -11.526 1.721 -2.893 1.00 94.44 93 ASN A O 1
ATOM 768 N N . ARG A 1 94 ? -10.643 2.719 -4.691 1.00 93.25 94 ARG A N 1
ATOM 769 C CA . ARG A 1 94 ? -11.756 3.660 -4.865 1.00 93.25 94 ARG A CA 1
ATOM 770 C C . ARG A 1 94 ? -12.959 3.030 -5.563 1.00 93.25 94 ARG A C 1
ATOM 772 O O . ARG A 1 94 ? -14.082 3.398 -5.239 1.00 93.25 94 ARG A O 1
ATOM 779 N N . VAL A 1 95 ? -12.735 2.092 -6.483 1.00 94.50 95 VAL A N 1
ATOM 780 C CA . VAL A 1 95 ? -13.811 1.316 -7.126 1.00 94.50 95 VAL A CA 1
ATOM 781 C C . VAL A 1 95 ? -14.298 0.188 -6.208 1.00 94.50 95 VAL A C 1
ATOM 783 O O . VAL A 1 95 ? -15.498 -0.041 -6.102 1.00 94.50 95 VAL A O 1
ATOM 786 N N . PHE A 1 96 ? -13.378 -0.481 -5.509 1.00 91.94 96 PHE A N 1
ATOM 787 C CA . PHE A 1 96 ? -13.657 -1.604 -4.612 1.00 91.94 96 PHE A CA 1
ATOM 788 C C . PHE A 1 96 ? -13.158 -1.302 -3.189 1.00 91.94 96 PHE A C 1
ATOM 790 O O . PHE A 1 96 ? -12.093 -1.803 -2.791 1.00 91.94 96 PHE A O 1
ATOM 797 N N . PRO A 1 97 ? -13.903 -0.495 -2.408 1.00 89.00 97 PRO A N 1
ATOM 798 C CA . PRO A 1 97 ? -13.485 -0.121 -1.063 1.00 89.00 97 PRO A CA 1
ATOM 799 C C . PRO A 1 97 ? -13.322 -1.362 -0.168 1.00 89.00 97 PRO A C 1
ATOM 801 O O . PRO A 1 97 ? -14.157 -2.273 -0.203 1.00 89.00 97 PRO A O 1
ATOM 804 N N . PRO A 1 98 ? -12.225 -1.464 0.604 1.00 88.50 98 PRO A N 1
ATOM 805 C CA . PRO A 1 98 ? -12.115 -2.485 1.636 1.00 88.50 98 PRO A CA 1
ATOM 806 C C . PRO A 1 98 ? -13.092 -2.248 2.791 1.00 88.50 98 PRO A 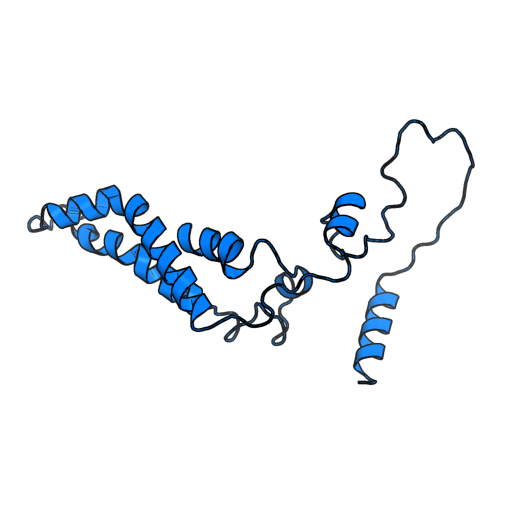C 1
ATOM 808 O O . PRO A 1 98 ? -13.519 -1.124 3.049 1.00 88.50 98 PRO A O 1
ATOM 811 N N . VAL A 1 99 ? -13.458 -3.337 3.466 1.00 87.25 99 VAL A N 1
ATOM 812 C CA . VAL A 1 99 ? -14.324 -3.300 4.651 1.00 87.25 99 VAL A CA 1
ATOM 813 C C . VAL A 1 99 ? -13.613 -2.594 5.810 1.00 87.25 99 VAL A C 1
ATOM 815 O O . VAL A 1 99 ? -12.385 -2.627 5.892 1.00 87.25 99 VAL A O 1
ATOM 818 N N . GLY A 1 100 ? -14.379 -1.934 6.681 1.00 84.00 100 GLY A N 1
ATOM 819 C CA . GLY A 1 100 ? -13.846 -1.260 7.872 1.00 84.00 100 GLY A CA 1
ATOM 820 C C . GLY A 1 100 ? -12.932 -0.065 7.583 1.00 84.00 100 GLY A C 1
ATOM 821 O O . GLY A 1 100 ? -12.004 0.218 8.341 1.00 84.00 100 GLY A O 1
ATOM 822 N N . LEU A 1 101 ? -13.143 0.632 6.459 1.00 85.25 101 LEU A N 1
ATOM 823 C CA . LEU A 1 101 ? -12.323 1.786 6.096 1.00 85.25 101 LEU A CA 1
ATOM 824 C C . LEU A 1 101 ? -12.465 2.917 7.125 1.00 85.25 101 LEU A C 1
ATOM 826 O O . LEU A 1 101 ? -13.535 3.504 7.271 1.00 85.25 101 LEU A O 1
ATOM 830 N N . GLY A 1 102 ? -11.360 3.269 7.781 1.00 84.50 102 GLY A N 1
ATOM 831 C CA . GLY A 1 102 ? -11.322 4.360 8.754 1.00 84.50 102 GLY A CA 1
ATOM 832 C C . GLY A 1 102 ? -11.765 3.978 10.167 1.00 84.50 102 GLY A C 1
ATOM 833 O O . GLY A 1 102 ? -11.846 4.876 11.005 1.00 84.50 102 GLY A O 1
ATOM 834 N N . GLU A 1 103 ? -12.016 2.693 10.433 1.00 88.06 103 GLU A N 1
ATOM 835 C CA . GLU A 1 103 ? -12.161 2.192 11.799 1.00 88.06 103 GLU A CA 1
ATOM 836 C C . GLU A 1 103 ? -10.828 2.306 12.550 1.00 88.06 103 GLU A C 1
ATOM 838 O O . GLU A 1 103 ? -9.756 2.024 12.008 1.00 88.06 103 GLU A O 1
ATOM 843 N N . ILE A 1 104 ? -10.917 2.739 13.804 1.00 88.44 104 ILE A N 1
ATOM 844 C CA . ILE A 1 104 ? -9.819 2.818 14.769 1.00 88.44 104 ILE A CA 1
ATOM 845 C C . ILE A 1 104 ? -10.295 2.072 16.017 1.00 88.44 104 ILE A C 1
ATOM 847 O O . ILE A 1 104 ? -11.501 1.956 16.246 1.00 88.44 104 ILE A O 1
ATOM 851 N N . ASP A 1 105 ? -9.362 1.540 16.799 1.00 88.50 105 ASP A N 1
ATOM 852 C CA . ASP A 1 105 ? -9.695 0.939 18.087 1.00 88.50 105 ASP A CA 1
ATOM 853 C C . ASP A 1 105 ? -10.286 1.969 19.050 1.00 88.50 105 ASP A C 1
ATOM 855 O O . ASP A 1 105 ? -9.811 3.096 19.146 1.00 88.50 105 ASP A O 1
ATOM 859 N N . GLU A 1 106 ? -11.309 1.561 19.796 1.00 88.81 106 GLU A N 1
ATOM 860 C CA . GLU A 1 106 ? -11.913 2.402 20.832 1.00 88.81 106 GLU A CA 1
ATOM 861 C C . GLU A 1 106 ? -11.007 2.535 22.060 1.00 88.81 106 GLU A C 1
ATOM 863 O O . GLU A 1 106 ? -11.000 3.575 22.706 1.00 88.81 106 GLU A O 1
ATOM 868 N N . TYR A 1 107 ? -10.226 1.501 22.375 1.00 85.56 107 TYR A N 1
ATOM 869 C CA . TYR A 1 107 ? -9.347 1.455 23.541 1.00 85.56 107 TYR A CA 1
ATOM 870 C C . TYR A 1 107 ? -7.910 1.180 23.105 1.00 85.56 107 TYR A C 1
ATOM 872 O O . TYR A 1 107 ? -7.670 0.319 22.253 1.00 85.56 107 TYR A O 1
ATOM 880 N N . ASP A 1 108 ? -6.945 1.879 23.703 1.00 87.62 108 ASP A N 1
ATOM 881 C CA . ASP A 1 108 ? -5.526 1.659 23.424 1.00 87.62 108 ASP A CA 1
ATOM 882 C C . ASP A 1 108 ? -5.019 0.395 24.135 1.00 87.62 108 ASP A C 1
ATOM 884 O O . ASP A 1 108 ? -4.386 0.430 25.189 1.00 87.62 108 ASP A O 1
ATOM 888 N N . PHE A 1 109 ? -5.312 -0.762 23.546 1.00 85.94 109 PHE A N 1
ATOM 889 C CA . PHE A 1 109 ? -4.885 -2.055 24.080 1.00 85.94 109 PHE A CA 1
ATOM 890 C C . PHE A 1 109 ? -3.363 -2.245 24.081 1.00 85.94 109 PHE A C 1
ATOM 892 O O . PHE A 1 109 ? -2.859 -3.042 24.871 1.00 85.94 109 PHE A O 1
ATOM 899 N N . TYR A 1 110 ? -2.641 -1.551 23.198 1.00 86.44 110 TYR A N 1
ATOM 900 C CA . TYR A 1 110 ? -1.219 -1.790 22.936 1.00 86.44 110 TYR A CA 1
ATOM 901 C C . TYR A 1 110 ? -0.297 -0.703 23.492 1.00 86.44 110 TYR A C 1
ATOM 903 O O . TYR A 1 110 ? 0.912 -0.804 23.302 1.00 86.44 110 TYR A O 1
ATOM 911 N N . HIS A 1 111 ? -0.849 0.302 24.180 1.00 85.88 111 HIS A N 1
ATOM 912 C CA . HIS A 1 111 ? -0.105 1.409 24.795 1.00 85.88 111 HIS A CA 1
ATOM 913 C C . HIS A 1 111 ? 0.680 2.182 23.728 1.00 85.88 111 HIS A C 1
ATOM 915 O O . HIS A 1 111 ? 1.850 2.516 23.895 1.00 85.88 111 HIS A O 1
ATOM 921 N N . THR A 1 112 ? 0.040 2.380 22.575 1.00 85.19 112 THR A N 1
ATOM 922 C CA . THR A 1 112 ? 0.664 2.979 21.391 1.00 85.19 112 THR A CA 1
ATOM 923 C C . THR A 1 112 ? 0.694 4.500 21.482 1.00 85.19 112 THR A C 1
ATOM 925 O O . THR A 1 112 ? 1.580 5.125 20.902 1.00 85.19 112 THR A O 1
ATOM 928 N N . PHE A 1 113 ? -0.271 5.097 22.184 1.00 84.94 113 PHE A N 1
ATOM 929 C CA . PHE A 1 113 ? -0.458 6.540 22.240 1.00 84.94 113 PHE A CA 1
ATOM 930 C C . PHE A 1 113 ? -0.191 7.084 23.639 1.00 84.94 113 PHE A C 1
ATOM 932 O O . PHE A 1 113 ? -0.557 6.488 24.652 1.00 84.94 113 PHE A O 1
ATOM 939 N N . THR A 1 114 ? 0.379 8.286 23.700 1.00 87.50 114 THR A N 1
ATOM 940 C CA . THR A 1 114 ? 0.352 9.068 24.941 1.00 87.50 114 THR A CA 1
ATOM 941 C C . THR A 1 114 ? -1.090 9.460 25.283 1.00 87.50 114 THR A C 1
ATOM 943 O O . THR A 1 114 ? -1.961 9.512 24.411 1.00 87.50 114 THR A O 1
ATOM 946 N N . ARG A 1 115 ? -1.374 9.783 26.553 1.00 81.50 115 ARG A N 1
ATOM 947 C CA . ARG A 1 115 ? -2.732 10.165 26.989 1.00 81.50 115 ARG A CA 1
ATOM 948 C C . ARG A 1 115 ? -3.308 11.318 26.159 1.00 81.50 115 ARG A C 1
ATOM 950 O O . ARG A 1 115 ? -4.486 11.300 25.817 1.00 81.50 115 ARG A O 1
ATOM 957 N N . GLU A 1 116 ? -2.483 12.308 25.836 1.00 85.56 116 GLU A N 1
ATOM 958 C CA . GLU A 1 116 ? -2.889 13.468 25.039 1.00 85.56 116 GLU A CA 1
ATOM 959 C C . GLU A 1 116 ? -3.208 13.088 23.586 1.00 85.56 116 GLU A C 1
ATOM 961 O O . GLU A 1 116 ? -4.214 13.533 23.031 1.00 85.56 116 GLU A O 1
ATOM 966 N N . GLU A 1 117 ? -2.393 12.223 22.977 1.00 86.44 117 GLU A N 1
ATOM 967 C CA . GLU A 1 117 ? -2.616 11.726 21.617 1.00 86.44 117 GLU A CA 1
ATOM 968 C C . GLU A 1 117 ? -3.848 10.825 21.527 1.00 86.44 117 GLU A C 1
ATOM 970 O O . GLU A 1 117 ? -4.645 10.984 20.603 1.00 86.44 117 GLU A O 1
ATOM 975 N N . ALA A 1 118 ? -4.049 9.934 22.502 1.00 85.50 118 ALA A N 1
ATOM 976 C CA . ALA A 1 118 ? -5.222 9.069 22.579 1.00 85.50 118 ALA A CA 1
ATOM 977 C C . ALA A 1 118 ? -6.510 9.906 22.642 1.00 85.50 118 ALA A C 1
ATOM 979 O O . ALA A 1 118 ? -7.420 9.710 21.837 1.00 85.50 118 ALA A O 1
ATOM 980 N N . LEU A 1 119 ? -6.541 10.929 23.506 1.00 85.56 119 LEU A N 1
ATOM 981 C CA . LEU A 1 119 ? -7.669 11.861 23.602 1.00 85.56 119 LEU A CA 1
ATOM 982 C C . LEU A 1 119 ? -7.901 12.629 22.293 1.00 85.56 119 LEU A C 1
ATOM 984 O O . LEU A 1 119 ? -9.047 12.790 21.872 1.00 85.56 119 LEU A O 1
ATOM 988 N N . LYS A 1 120 ? -6.829 13.059 21.615 1.00 89.31 120 LYS A N 1
ATOM 989 C CA . LYS A 1 120 ? -6.910 13.728 20.306 1.00 89.31 120 LYS A CA 1
ATOM 990 C C . LYS A 1 120 ? -7.456 12.810 19.208 1.00 89.31 120 LYS A C 1
ATOM 992 O O . LYS A 1 120 ? -8.103 13.290 18.279 1.00 89.31 120 LYS A O 1
ATOM 997 N N . LEU A 1 121 ? -7.189 11.511 19.302 1.00 85.12 121 LEU A N 1
ATOM 998 C CA . LEU A 1 121 ? -7.658 10.488 18.367 1.00 85.12 121 LEU A CA 1
ATOM 999 C C . LEU A 1 121 ? -9.006 9.868 18.771 1.00 85.12 121 LEU A C 1
ATOM 1001 O O . LEU A 1 121 ? -9.493 8.997 18.054 1.00 85.12 121 LEU A O 1
ATOM 1005 N N . HIS A 1 122 ? -9.625 10.341 19.861 1.00 84.69 122 HIS A N 1
ATOM 1006 C CA . HIS A 1 122 ? -10.848 9.781 20.450 1.00 84.69 122 HIS A CA 1
ATOM 1007 C C . HIS A 1 122 ? -10.726 8.299 20.846 1.00 84.69 122 HIS A C 1
ATOM 1009 O O . HIS A 1 122 ? -11.707 7.560 20.808 1.00 84.69 122 HIS A O 1
ATOM 1015 N N . VAL A 1 123 ? -9.525 7.880 21.241 1.00 86.25 123 VAL A N 1
ATOM 1016 C CA . VAL A 1 123 ? -9.229 6.549 21.774 1.00 86.25 123 VAL A CA 1
ATOM 1017 C C . VAL A 1 123 ? -9.169 6.647 23.296 1.00 86.25 123 VAL A C 1
ATOM 1019 O O . VAL A 1 123 ? -8.552 7.561 23.849 1.00 86.25 123 VAL A O 1
ATOM 1022 N N . VAL A 1 124 ? -9.817 5.717 23.992 1.00 86.06 124 VAL A N 1
ATOM 1023 C CA . VAL A 1 124 ? -9.756 5.615 25.449 1.00 86.06 124 VAL A CA 1
ATOM 1024 C C . VAL A 1 124 ? -8.338 5.178 25.839 1.00 86.06 124 VAL A C 1
ATOM 1026 O O . VAL A 1 124 ? -7.893 4.108 25.410 1.0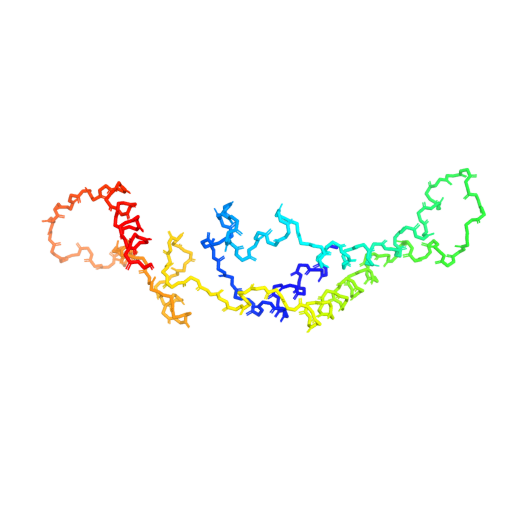0 86.06 124 VAL A O 1
ATOM 1029 N N . PRO A 1 125 ? -7.604 5.995 26.617 1.00 83.75 125 PRO A N 1
ATOM 1030 C CA . PRO A 1 125 ? -6.252 5.660 27.036 1.00 83.75 125 PRO A CA 1
ATOM 1031 C C . PRO A 1 125 ? -6.266 4.472 27.998 1.00 83.75 125 PRO A C 1
ATOM 1033 O O . PRO A 1 125 ? -7.226 4.272 28.741 1.00 83.75 125 PRO A O 1
ATOM 1036 N N . HIS A 1 126 ? -5.178 3.707 28.009 1.00 74.69 126 HIS A N 1
ATOM 1037 C CA . HIS A 1 126 ? -5.047 2.575 28.914 1.00 74.69 126 HIS A CA 1
ATOM 1038 C C . HIS A 1 126 ? -4.895 3.025 30.380 1.00 74.69 126 HIS A C 1
ATOM 1040 O O . HIS A 1 126 ? -4.099 3.915 30.681 1.00 74.69 126 HIS A O 1
ATOM 1046 N N . ASP A 1 127 ? -5.582 2.357 31.314 1.00 65.88 127 ASP A N 1
ATOM 1047 C CA . ASP A 1 127 ? -5.572 2.679 32.759 1.00 65.88 127 ASP A CA 1
ATOM 1048 C C . ASP A 1 127 ? -4.186 2.564 33.433 1.00 65.88 127 ASP A C 1
ATOM 1050 O O . ASP A 1 127 ? -3.983 3.045 34.545 1.00 65.88 127 ASP A O 1
ATOM 1054 N N . SER A 1 128 ? -3.203 1.950 32.768 1.00 55.06 128 SER A N 1
ATOM 1055 C CA . SER A 1 128 ? -1.821 1.860 33.267 1.00 55.06 128 SER A CA 1
ATOM 1056 C C . SER A 1 128 ? -1.004 3.135 33.070 1.00 55.06 128 SER A C 1
ATOM 1058 O O . SER A 1 128 ? 0.170 3.143 33.425 1.00 55.06 128 SER A O 1
ATOM 1060 N N . VAL A 1 129 ? -1.603 4.227 32.585 1.00 48.25 129 VAL A N 1
ATOM 1061 C CA . VAL A 1 129 ? -1.028 5.575 32.731 1.00 48.25 129 VAL A CA 1
ATOM 1062 C C . VAL A 1 129 ? -1.353 6.126 34.130 1.00 48.25 129 VAL A C 1
ATOM 1064 O O . VAL A 1 129 ? -1.832 7.241 34.313 1.00 48.25 129 VAL A O 1
ATOM 1067 N N . THR A 1 130 ? -1.081 5.325 35.157 1.00 49.00 130 THR A N 1
ATOM 1068 C CA . THR A 1 130 ? -0.569 5.854 36.417 1.00 49.00 130 THR A CA 1
ATOM 1069 C C . THR A 1 130 ? 0.949 5.806 36.288 1.00 49.00 130 THR A C 1
ATOM 1071 O O . THR A 1 130 ? 1.505 4.715 36.264 1.00 49.00 130 THR A O 1
ATOM 1074 N N . SER A 1 131 ? 1.574 6.983 36.200 1.00 44.12 131 SER A N 1
ATOM 1075 C CA . SER A 1 131 ? 3.021 7.259 36.205 1.00 44.12 131 SER A CA 1
ATOM 1076 C C . SER A 1 131 ? 3.820 7.064 34.902 1.00 44.12 131 SER A C 1
ATOM 1078 O O . SER A 1 131 ? 4.575 6.108 34.779 1.00 44.12 131 SER A O 1
ATOM 1080 N N . ASP A 1 132 ? 3.786 8.070 34.028 1.00 41.59 132 ASP A N 1
ATOM 1081 C CA . ASP A 1 132 ? 5.024 8.793 33.684 1.00 41.59 132 ASP A CA 1
ATOM 1082 C C . ASP A 1 132 ? 4.999 10.083 34.528 1.00 41.59 132 ASP A C 1
ATOM 1084 O O . ASP A 1 132 ? 4.322 11.048 34.191 1.00 41.59 132 ASP A O 1
ATOM 1088 N N . VAL A 1 133 ? 5.305 9.998 35.826 1.00 48.06 133 VAL A N 1
ATOM 1089 C CA . VAL A 1 133 ? 6.563 10.474 36.434 1.00 48.06 133 VAL A CA 1
ATOM 1090 C C . VAL A 1 133 ? 7.004 11.841 35.894 1.00 48.06 133 VAL A C 1
ATOM 1092 O O . VAL A 1 133 ? 7.975 11.959 35.155 1.00 48.06 133 VAL A O 1
ATOM 1095 N N . THR A 1 134 ? 6.346 12.902 36.359 1.00 40.34 134 THR A N 1
ATOM 1096 C CA . THR A 1 134 ? 7.081 14.104 36.756 1.00 40.34 134 THR A CA 1
ATOM 1097 C C . THR A 1 134 ? 7.956 13.712 37.951 1.00 40.34 134 THR A C 1
ATOM 1099 O O . THR A 1 134 ? 7.452 13.329 39.008 1.00 40.34 134 THR A O 1
ATOM 1102 N N . GLU A 1 135 ? 9.284 13.759 37.803 1.00 44.47 135 GLU A N 1
ATOM 1103 C CA . GLU A 1 135 ? 10.216 13.571 38.932 1.00 44.47 135 GLU A CA 1
ATOM 1104 C C . GLU A 1 135 ? 10.006 14.609 40.057 1.00 44.47 135 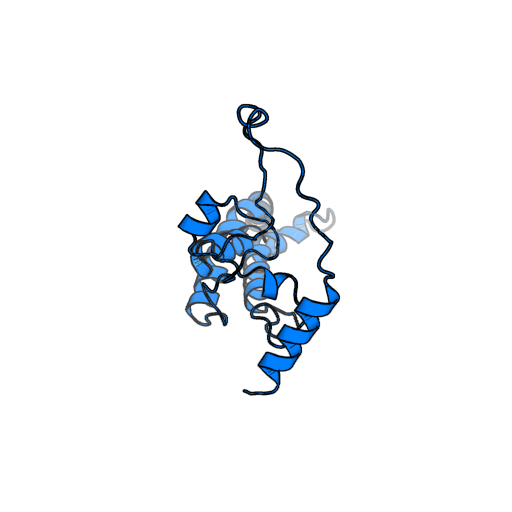GLU A C 1
ATOM 1106 O O . GLU A 1 135 ? 10.506 14.413 41.165 1.00 44.47 135 GLU A O 1
ATOM 1111 N N . ASP A 1 136 ? 9.195 15.645 39.823 1.00 38.41 136 ASP A N 1
ATOM 1112 C CA . ASP A 1 136 ? 8.881 16.702 40.786 1.00 38.41 136 ASP A CA 1
ATOM 1113 C C . ASP A 1 136 ? 7.789 16.351 41.824 1.00 38.41 136 ASP A C 1
ATOM 1115 O O . ASP A 1 136 ? 7.729 16.997 42.871 1.00 38.41 136 ASP A O 1
ATOM 1119 N N . ASP A 1 137 ? 6.977 15.300 41.633 1.00 43.00 137 ASP A N 1
ATOM 1120 C CA . ASP A 1 137 ? 5.809 15.040 42.507 1.00 43.00 137 ASP A CA 1
ATOM 1121 C C . ASP A 1 137 ? 6.008 13.958 43.590 1.00 43.00 137 ASP A C 1
ATOM 1123 O O . ASP A 1 137 ? 5.111 13.703 44.397 1.00 43.00 137 ASP A O 1
ATOM 1127 N N . LYS A 1 138 ? 7.203 13.359 43.722 1.00 38.81 138 LYS A N 1
ATOM 1128 C CA . LYS A 1 138 ? 7.497 12.318 44.743 1.00 38.81 138 LYS A CA 1
ATOM 1129 C C . LYS A 1 138 ? 7.436 12.790 46.207 1.00 38.81 138 LYS A C 1
ATOM 1131 O O . LYS A 1 138 ? 7.765 12.022 47.110 1.00 38.81 138 LYS A O 1
ATOM 1136 N N . LYS A 1 139 ? 7.039 14.035 46.483 1.00 34.09 139 LYS A N 1
ATOM 1137 C CA . LYS A 1 139 ? 7.044 14.590 47.843 1.00 34.09 139 LYS A CA 1
ATOM 1138 C C . LYS A 1 139 ? 5.709 14.529 48.580 1.00 34.09 139 LYS A C 1
ATOM 1140 O O . LYS A 1 139 ? 5.681 14.907 49.749 1.00 34.09 139 LYS A O 1
ATOM 1145 N N . SER A 1 140 ? 4.629 14.047 47.966 1.00 35.03 140 SER A N 1
ATOM 1146 C CA . SER A 1 140 ? 3.338 13.999 48.652 1.00 35.03 140 SER A CA 1
ATOM 1147 C C . SER A 1 140 ? 2.619 12.666 48.475 1.00 35.03 140 SER A C 1
ATOM 1149 O O . SER A 1 140 ? 2.183 12.316 47.388 1.00 35.03 140 SER A O 1
ATOM 1151 N N . CYS A 1 141 ? 2.419 12.006 49.613 1.00 29.42 141 CYS A N 1
ATOM 1152 C CA . CYS A 1 141 ? 1.534 10.868 49.857 1.00 29.42 141 CYS A CA 1
ATOM 1153 C C . CYS A 1 141 ? 2.110 9.475 49.556 1.00 29.42 141 CYS A C 1
ATOM 1155 O O . CYS A 1 141 ? 2.430 9.122 48.426 1.00 29.42 141 CYS A O 1
ATOM 1157 N N . GLY A 1 142 ? 2.261 8.700 50.633 1.00 30.89 142 GLY A N 1
ATOM 1158 C CA . GLY A 1 142 ? 2.924 7.406 50.657 1.00 30.89 142 GLY A CA 1
ATOM 1159 C C . GLY A 1 142 ? 2.025 6.210 50.350 1.00 30.89 142 GLY A C 1
ATOM 1160 O O . GLY A 1 142 ? 0.803 6.311 50.285 1.00 30.89 142 GLY A O 1
ATOM 1161 N N . ASP A 1 143 ? 2.721 5.088 50.173 1.00 36.28 143 ASP A N 1
ATOM 1162 C CA . ASP A 1 143 ? 2.329 3.685 50.311 1.00 36.28 143 ASP A CA 1
ATOM 1163 C C . ASP A 1 143 ? 0.839 3.345 50.172 1.00 36.28 143 ASP A C 1
ATOM 1165 O O . ASP A 1 143 ? 0.090 3.269 51.146 1.00 36.28 143 ASP A O 1
ATOM 1169 N N . VAL A 1 144 ? 0.443 2.978 48.952 1.00 34.53 144 VAL A N 1
ATOM 1170 C CA . VAL A 1 144 ? -0.723 2.117 48.731 1.00 34.53 144 VAL A CA 1
ATOM 1171 C C . VAL A 1 144 ? -0.295 0.933 47.869 1.00 34.53 144 VAL A C 1
ATOM 1173 O O . VAL A 1 144 ? -0.002 1.064 46.683 1.00 34.53 144 VAL A O 1
ATOM 1176 N N . HIS A 1 145 ? -0.244 -0.245 48.493 1.00 34.56 145 HIS A N 1
ATOM 1177 C CA . HIS A 1 145 ? -0.067 -1.525 47.815 1.00 34.56 145 HIS A CA 1
ATOM 1178 C C . HIS A 1 145 ? -1.251 -1.795 46.875 1.00 34.56 145 HIS A C 1
ATOM 1180 O O . HIS A 1 145 ? -2.392 -1.887 47.326 1.00 34.56 145 HIS A O 1
ATOM 1186 N N . VAL A 1 146 ? -0.977 -1.977 45.579 1.00 39.66 146 VAL A N 1
ATOM 1187 C CA . VAL A 1 146 ? -1.984 -2.357 44.579 1.00 39.66 146 VAL A CA 1
ATOM 1188 C C . VAL A 1 146 ? -1.787 -3.815 44.172 1.00 39.66 146 VAL A C 1
ATOM 1190 O O . VAL A 1 146 ? -0.760 -4.204 43.613 1.00 39.66 146 VAL A O 1
ATOM 1193 N N . SER A 1 147 ? -2.794 -4.628 44.478 1.00 30.44 147 SER A N 1
ATOM 1194 C CA . SER A 1 147 ? -2.879 -6.044 44.134 1.00 30.44 147 SER A CA 1
ATOM 1195 C C . SER A 1 147 ? -3.120 -6.241 42.634 1.00 30.44 147 SER A C 1
ATOM 1197 O O . SER A 1 147 ? -3.982 -5.606 42.030 1.00 30.44 147 SER A O 1
ATOM 1199 N N . ARG A 1 148 ? -2.356 -7.165 42.047 1.00 35.44 148 ARG A N 1
ATOM 1200 C CA . ARG A 1 148 ? -2.374 -7.586 40.640 1.00 35.44 148 ARG A CA 1
ATOM 1201 C C . ARG A 1 148 ? -3.761 -8.109 40.234 1.00 35.44 148 ARG A C 1
ATOM 1203 O O . ARG A 1 148 ? -4.205 -9.128 40.753 1.00 35.44 148 ARG A O 1
ATOM 1210 N N . VAL A 1 149 ? -4.436 -7.444 39.295 1.00 45.09 149 VAL A N 1
ATOM 1211 C CA . VAL A 1 149 ? -5.638 -7.997 38.649 1.00 45.09 149 VAL A CA 1
ATOM 1212 C C . VAL A 1 149 ? -5.192 -8.839 37.460 1.00 45.09 149 VAL A C 1
ATOM 1214 O O . VAL A 1 149 ? -4.670 -8.324 36.472 1.00 45.09 149 VAL A O 1
ATOM 1217 N N . ASP A 1 150 ? -5.370 -10.153 37.581 1.00 37.84 150 ASP A N 1
ATOM 1218 C CA . ASP A 1 150 ? -4.937 -11.117 36.579 1.00 37.84 150 ASP A CA 1
ATOM 1219 C C . ASP A 1 150 ? -5.775 -11.047 35.292 1.00 37.84 150 ASP A C 1
ATOM 1221 O O . ASP A 1 150 ? -7.014 -11.019 35.282 1.00 37.84 150 ASP A O 1
ATOM 1225 N N . SER A 1 151 ? -5.044 -11.095 34.180 1.00 45.28 151 SER A N 1
ATOM 1226 C CA . SER A 1 151 ? -5.470 -11.062 32.774 1.00 45.28 151 SER A CA 1
ATOM 1227 C C . SER A 1 151 ? -6.446 -12.176 32.357 1.00 45.28 151 SER A C 1
ATOM 1229 O O . SER A 1 151 ? -6.993 -12.153 31.251 1.00 45.28 151 SER A O 1
ATOM 1231 N N . SER A 1 152 ? -6.725 -13.133 33.241 1.00 41.91 152 SER A N 1
ATOM 1232 C CA . SER A 1 152 ? -7.747 -14.171 33.072 1.00 41.91 152 SER A CA 1
ATOM 1233 C C . SER A 1 152 ? -9.174 -13.615 33.179 1.00 41.91 152 SER A C 1
ATOM 1235 O O . SER A 1 152 ?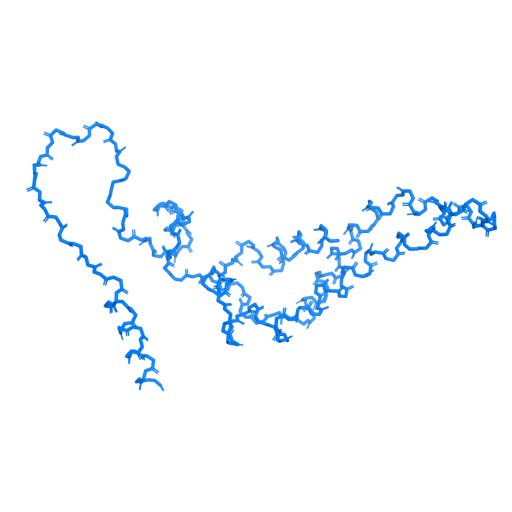 -10.075 -14.066 32.467 1.00 41.91 152 SER A O 1
ATOM 1237 N N . THR A 1 153 ? -9.381 -12.585 34.003 1.00 44.22 153 THR A N 1
ATOM 1238 C CA . THR A 1 153 ? -10.715 -12.034 34.296 1.00 44.22 153 THR A CA 1
ATOM 1239 C C . THR A 1 153 ? -11.266 -11.206 33.129 1.00 44.22 153 THR A C 1
ATOM 1241 O O . THR A 1 153 ? -12.463 -11.246 32.837 1.00 44.22 153 THR A O 1
ATOM 1244 N N . ALA A 1 154 ? -10.382 -10.517 32.398 1.00 47.59 154 ALA A N 1
ATOM 1245 C CA . ALA A 1 154 ? -10.742 -9.700 31.237 1.00 47.59 154 ALA A CA 1
ATOM 1246 C C . ALA A 1 154 ? -11.214 -10.557 30.047 1.00 47.59 154 ALA A C 1
ATOM 1248 O O . ALA A 1 154 ? -12.238 -10.256 29.430 1.00 47.59 154 ALA A O 1
ATOM 1249 N N . LYS A 1 155 ? -10.543 -11.691 29.784 1.00 48.62 155 LYS A N 1
ATOM 1250 C CA . LYS A 1 155 ? -10.972 -12.656 28.752 1.00 48.62 155 LYS A CA 1
ATOM 1251 C C . LYS A 1 155 ? -12.340 -13.272 29.059 1.00 48.62 155 LYS A C 1
ATOM 1253 O O . LYS A 1 155 ? -13.112 -13.524 28.136 1.00 48.62 155 LYS A O 1
ATOM 1258 N N . SER A 1 156 ? -12.656 -13.485 30.338 1.00 40.88 156 SER A N 1
ATOM 1259 C CA . SER A 1 156 ? -13.952 -14.028 30.765 1.00 40.88 156 SER A CA 1
ATOM 1260 C C . SER A 1 156 ? -15.106 -13.055 30.491 1.00 40.88 156 SER A C 1
ATOM 1262 O O . SER A 1 156 ? -16.115 -13.441 29.899 1.00 40.88 156 SER A O 1
ATOM 1264 N N . LYS A 1 157 ? -14.931 -11.763 30.812 1.00 47.91 157 LYS A N 1
ATOM 1265 C CA . LYS A 1 157 ? -15.949 -10.733 30.534 1.00 47.91 157 LYS A CA 1
ATOM 1266 C C . LYS A 1 157 ? -16.198 -10.533 29.037 1.00 47.91 157 LYS A C 1
ATOM 1268 O O . LYS A 1 157 ? -17.351 -10.415 28.635 1.00 47.91 157 LYS A O 1
ATOM 1273 N N . TYR A 1 158 ? -15.145 -10.574 28.219 1.00 49.19 158 TYR A N 1
ATOM 1274 C CA . TYR A 1 158 ? -15.261 -10.436 26.762 1.00 49.19 158 TYR A CA 1
ATOM 1275 C C . TYR A 1 158 ? -16.006 -11.614 26.109 1.00 49.19 158 TYR A C 1
ATOM 1277 O O . TYR A 1 158 ? -16.711 -11.451 25.117 1.00 49.19 158 TYR A O 1
ATOM 1285 N N . LYS A 1 159 ? -15.880 -12.820 26.678 1.00 43.84 159 LYS A N 1
ATOM 1286 C CA . LYS A 1 159 ? -16.591 -14.010 26.190 1.00 43.84 159 LYS A CA 1
ATOM 1287 C C . LYS A 1 159 ? -18.067 -14.026 26.607 1.00 43.84 159 LYS A C 1
ATOM 1289 O O . LYS A 1 159 ? -18.890 -14.548 25.865 1.00 43.84 159 LYS A O 1
ATOM 1294 N N . LEU A 1 160 ? -18.399 -13.445 27.763 1.00 45.12 160 LEU A N 1
ATOM 1295 C CA 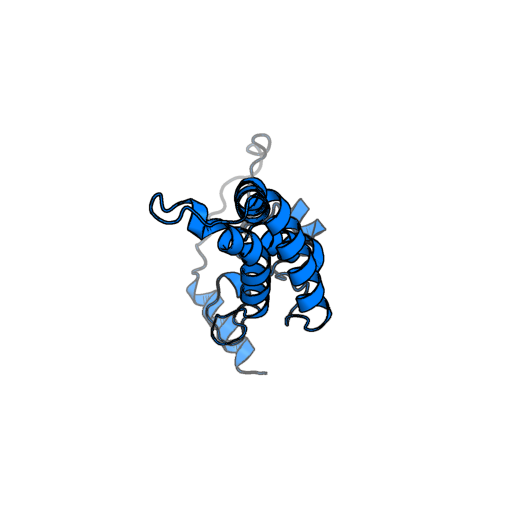. LEU A 1 160 ? -19.772 -13.351 28.270 1.00 45.12 160 LEU A CA 1
ATOM 1296 C C . LEU A 1 160 ? -20.607 -12.280 27.553 1.00 45.12 160 LEU A C 1
ATOM 1298 O O . LEU A 1 160 ? -21.784 -12.518 27.303 1.00 45.12 160 LEU A O 1
ATOM 1302 N N . SER A 1 161 ? -20.019 -11.143 27.163 1.00 50.56 161 SER A N 1
ATOM 1303 C CA . SER A 1 161 ? -20.745 -10.112 26.403 1.00 50.56 161 SER A CA 1
ATOM 1304 C C . SER A 1 161 ? -21.121 -10.568 24.989 1.00 50.56 161 SER A C 1
ATOM 1306 O O . SER A 1 161 ? -22.178 -10.200 24.490 1.00 50.56 161 SER A O 1
ATOM 1308 N N . LYS A 1 162 ? -20.303 -11.429 24.370 1.00 47.84 162 LYS A N 1
ATOM 1309 C CA . LYS A 1 162 ? -20.558 -12.011 23.040 1.00 47.84 162 LYS A CA 1
ATOM 1310 C C . LYS A 1 162 ? -21.536 -13.197 23.043 1.00 47.84 162 LYS A C 1
ATOM 1312 O O . LYS A 1 162 ? -21.832 -13.718 21.977 1.00 47.84 162 LYS A O 1
ATOM 1317 N N . LEU A 1 163 ? -21.992 -13.652 24.215 1.00 44.19 163 LEU A N 1
ATOM 1318 C CA . LEU A 1 163 ? -22.972 -14.740 24.349 1.00 44.19 163 LEU A CA 1
ATOM 1319 C C . LEU A 1 163 ? -24.420 -14.231 24.497 1.00 44.19 163 LEU A C 1
ATOM 1321 O O . LEU A 1 163 ? -25.346 -15.035 24.472 1.00 44.19 163 LEU A O 1
ATOM 1325 N N . PHE A 1 164 ? -24.603 -12.919 24.684 1.00 43.97 164 PHE A N 1
ATOM 1326 C CA . PHE A 1 164 ? -25.898 -12.264 24.917 1.00 43.97 164 PHE A CA 1
ATOM 1327 C C . PHE A 1 164 ? -26.279 -11.243 23.827 1.00 43.97 164 PHE A C 1
ATOM 1329 O O . PHE A 1 164 ? -27.146 -10.398 24.049 1.00 43.97 164 PHE A O 1
ATOM 1336 N N . VAL A 1 165 ? -25.666 -11.346 22.646 1.00 46.38 165 VAL A N 1
ATOM 1337 C CA . VAL A 1 165 ? -26.077 -10.671 21.402 1.00 46.38 165 VAL A CA 1
ATOM 1338 C C . VAL A 1 165 ? -26.147 -11.725 20.310 1.00 46.38 165 VAL A C 1
ATOM 1340 O O . VAL A 1 165 ? -27.150 -11.725 19.567 1.00 46.38 165 VAL A O 1
#

Foldseek 3Di:
DQLLVCLCCCPQQVNADAVVLVPDQDCPRLCCPPNNDDVLLVVLQVQLCVLLVQLVVVVDPVDPPRDPVSVVSNVCSVVSSNVSSNVSSNVSCVVPPGPPRNDYEQEPPPQPDDPVVCVVVNHHYDPVPPDPDPVPPPPDDDDDDDDDDDPVVVVVVVVVVVVPD